Protein AF-A0A4Q4D8A3-F1 (afdb_monomer_lite)

Foldseek 3Di:
DWKWKKKALPQVDQQDFDQQASDPRIDTFATFDCVQFVQVVQQVCCVVVVDVDHHPFQKGWGQGDPPDPVLVCLVDFRDFIWMWIRGPSRRDIWTFPGTKGFDDDPDDDDQADPPDPDRGDTTMIGADDDPNHGTD

Secondary structure (DSSP, 8-state):
-EEEEEEESSTT-----BTTBSSTT-EEEEEEETTT-HHHHHHHHHHTTS-SS--S--EEEEEE-TT-HHHHHTTS-PPPBEEEEESSSSS--EEBSS-BEE---SSPPPPPPTT-SSPPEEEEEE---BTTBSB-

pLDDT: mean 91.52, std 6.42, range [58.56, 98.0]

Sequence (136 aa):
MKMLVWINPDSNAKVHPETDSPGEGWEHVGFVDSMAERDIVTQVQARLGHRSTPARRTDFYLCGDRQHPWVQSTTAATKPFAVAIDPDGDGTYLAAFSPARTVSLARRAPEPPPGLLERPVLVPIRLTTRSGRLFL

Radius of gyration: 13.78 Å; chains: 1; bounding box: 36×35×34 Å

Structure (mmCIF, N/CA/C/O backbone):
data_AF-A0A4Q4D8A3-F1
#
_entry.id   AF-A0A4Q4D8A3-F1
#
loop_
_atom_site.group_PDB
_atom_site.id
_atom_site.type_symbol
_atom_site.label_atom_id
_atom_site.label_alt_id
_atom_site.label_comp_id
_atom_site.label_asym_id
_atom_site.label_entity_id
_atom_site.label_seq_id
_atom_site.pdbx_PDB_ins_code
_atom_site.Cartn_x
_atom_site.Cartn_y
_atom_site.Cartn_z
_atom_site.occupancy
_atom_site.B_iso_or_equiv
_atom_site.auth_seq_id
_atom_site.auth_comp_id
_atom_site.auth_asym_id
_atom_site.auth_atom_id
_atom_site.pdbx_PDB_model_num
ATOM 1 N N . MET A 1 1 ? -4.334 -14.519 -1.421 1.00 78.38 1 MET A N 1
ATOM 2 C CA . MET A 1 1 ? -4.764 -13.397 -2.284 1.00 78.38 1 MET A CA 1
ATOM 3 C C . MET A 1 1 ? -3.742 -12.273 -2.160 1.00 78.38 1 MET A C 1
ATOM 5 O O . MET A 1 1 ? -3.098 -12.172 -1.117 1.00 78.38 1 MET A O 1
ATOM 9 N N . LYS A 1 2 ? -3.523 -11.487 -3.211 1.00 91.56 2 LYS A N 1
ATOM 10 C CA . LYS A 1 2 ? -2.569 -10.372 -3.208 1.00 91.56 2 LYS A CA 1
ATOM 11 C C . LYS A 1 2 ? -3.353 -9.100 -3.499 1.00 91.56 2 LYS A C 1
ATOM 13 O O . LYS A 1 2 ? -4.140 -9.123 -4.429 1.00 91.56 2 LYS A O 1
ATOM 18 N N . MET A 1 3 ? -3.135 -8.049 -2.716 1.00 96.31 3 MET A N 1
ATOM 19 C CA . MET A 1 3 ? -3.653 -6.716 -3.042 1.00 96.31 3 MET A CA 1
ATOM 20 C C . MET A 1 3 ? -2.513 -5.929 -3.679 1.00 96.31 3 MET A C 1
ATOM 22 O O . MET A 1 3 ? -1.439 -5.853 -3.073 1.00 96.31 3 MET A O 1
ATOM 26 N N . LEU A 1 4 ? -2.703 -5.396 -4.880 1.00 97.19 4 LEU A N 1
ATOM 27 C CA . LEU A 1 4 ? -1.655 -4.659 -5.583 1.00 97.19 4 LEU A CA 1
ATOM 28 C C . LEU A 1 4 ? -1.477 -3.283 -4.942 1.00 97.19 4 LEU A C 1
ATOM 30 O O . LEU A 1 4 ? -2.441 -2.653 -4.506 1.00 97.19 4 LEU A O 1
ATOM 34 N N . VAL A 1 5 ? -0.233 -2.826 -4.852 1.00 97.75 5 VAL A N 1
ATOM 35 C CA . VAL A 1 5 ? 0.121 -1.565 -4.202 1.00 97.75 5 VAL A CA 1
ATOM 36 C C . VAL A 1 5 ? 0.760 -0.634 -5.207 1.00 97.75 5 VAL A C 1
ATOM 38 O O . VAL A 1 5 ? 1.742 -0.970 -5.871 1.00 97.75 5 VAL A O 1
ATOM 41 N N . TRP A 1 6 ? 0.215 0.571 -5.233 1.00 98.00 6 TRP A N 1
ATOM 42 C CA . TRP A 1 6 ? 0.668 1.674 -6.049 1.00 98.00 6 TRP A CA 1
ATOM 43 C C . TRP A 1 6 ? 1.139 2.806 -5.149 1.00 98.00 6 TRP A C 1
ATOM 45 O O . TRP A 1 6 ? 0.544 3.065 -4.095 1.00 98.00 6 TRP A O 1
ATOM 55 N N . ILE A 1 7 ? 2.196 3.494 -5.564 1.00 97.44 7 ILE A N 1
ATOM 56 C CA . ILE A 1 7 ? 2.685 4.697 -4.890 1.00 97.44 7 ILE A CA 1
ATOM 57 C C . ILE A 1 7 ? 2.756 5.857 -5.865 1.00 97.44 7 ILE A C 1
ATOM 59 O O . ILE A 1 7 ? 2.882 5.651 -7.066 1.00 97.44 7 ILE A O 1
ATOM 63 N N . ASN A 1 8 ? 2.714 7.073 -5.337 1.00 96.81 8 ASN A N 1
ATOM 64 C CA . ASN A 1 8 ? 3.115 8.265 -6.070 1.00 96.81 8 ASN A CA 1
ATOM 65 C C . ASN A 1 8 ? 4.101 9.056 -5.193 1.00 96.81 8 ASN A C 1
ATOM 67 O O . ASN A 1 8 ? 3.777 9.342 -4.029 1.00 96.81 8 ASN A O 1
ATOM 71 N N . PRO A 1 9 ? 5.310 9.386 -5.688 1.00 94.25 9 PRO A N 1
ATOM 72 C CA . PRO A 1 9 ? 6.279 10.176 -4.931 1.00 94.25 9 PRO A CA 1
ATOM 73 C C . PRO A 1 9 ? 5.757 11.563 -4.529 1.00 94.25 9 PRO A C 1
ATOM 75 O O . PRO A 1 9 ? 6.201 12.106 -3.513 1.00 94.25 9 PRO A O 1
ATOM 78 N N . ASP A 1 10 ? 4.800 12.130 -5.274 1.00 94.88 10 ASP A N 1
ATOM 79 C CA . ASP A 1 10 ? 4.024 13.274 -4.808 1.00 94.88 10 ASP A CA 1
ATOM 80 C C . ASP A 1 10 ? 2.988 12.822 -3.771 1.00 94.88 10 ASP A C 1
ATOM 82 O O . ASP A 1 10 ? 1.938 12.254 -4.070 1.00 94.88 10 ASP A O 1
ATOM 86 N N . SER A 1 11 ? 3.266 13.147 -2.511 1.00 93.75 11 SER A N 1
ATOM 87 C CA . SER A 1 11 ? 2.375 12.888 -1.378 1.00 93.75 11 SER A CA 1
ATOM 88 C C . SER A 1 11 ? 0.962 13.481 -1.495 1.00 93.75 11 SER A C 1
ATOM 90 O O . SER A 1 11 ? 0.070 13.046 -0.764 1.00 93.75 11 SER A O 1
ATOM 92 N N . ASN A 1 12 ? 0.744 14.466 -2.374 1.00 93.06 12 ASN A N 1
ATOM 93 C CA . ASN A 1 12 ? -0.561 15.096 -2.584 1.00 93.06 12 ASN A CA 1
ATOM 94 C C . ASN A 1 12 ? -1.345 14.514 -3.763 1.00 93.06 12 ASN A C 1
ATOM 96 O O . ASN A 1 12 ? -2.502 14.918 -3.953 1.00 93.06 12 ASN A O 1
ATOM 100 N N . ALA A 1 13 ? -0.748 13.577 -4.506 1.00 94.06 13 ALA A N 1
ATOM 101 C CA . ALA A 1 13 ? -1.348 12.959 -5.675 1.00 94.06 13 ALA A CA 1
ATOM 102 C C . ALA A 1 13 ? -2.758 12.440 -5.383 1.00 94.06 13 ALA A C 1
ATOM 104 O O . ALA A 1 13 ? -3.062 11.898 -4.312 1.00 94.06 13 ALA A O 1
ATOM 105 N N . LYS A 1 14 ? -3.640 12.640 -6.358 1.00 91.62 14 LYS A N 1
ATOM 106 C CA . LYS A 1 14 ? -5.014 12.147 -6.330 1.00 91.62 14 LYS A CA 1
ATOM 107 C C . LYS A 1 14 ? -5.132 10.951 -7.252 1.00 91.62 14 LYS A C 1
ATOM 109 O O . LYS A 1 14 ? -4.366 10.805 -8.199 1.00 91.62 14 LYS A O 1
ATOM 114 N N . VAL A 1 15 ? -6.087 10.091 -6.929 1.00 90.75 15 VAL A N 1
ATOM 115 C CA . VAL A 1 15 ? -6.452 8.984 -7.799 1.00 90.75 15 VAL A CA 1
ATOM 116 C C . VAL A 1 15 ? -7.424 9.511 -8.849 1.00 90.75 15 VAL A C 1
ATOM 118 O O . VAL A 1 15 ? -8.489 10.031 -8.514 1.00 90.75 15 VAL A O 1
ATOM 121 N N . HIS A 1 16 ? -7.017 9.381 -10.102 1.00 89.62 16 HIS A N 1
ATOM 122 C CA . HIS A 1 16 ? -7.780 9.618 -11.317 1.00 89.62 16 HIS A CA 1
ATOM 123 C C . HIS A 1 16 ? -7.646 8.341 -12.155 1.00 89.62 16 HIS A C 1
ATOM 125 O O . HIS A 1 16 ? -6.725 8.263 -12.963 1.00 89.62 16 HIS A O 1
ATOM 131 N N . PRO A 1 17 ? -8.484 7.317 -11.897 1.00 82.62 17 PRO A N 1
ATOM 132 C CA . PRO A 1 17 ? -8.285 5.989 -12.460 1.00 82.62 17 PRO A CA 1
ATOM 133 C C . PRO A 1 17 ? -8.241 6.020 -13.987 1.00 82.62 17 PRO A C 1
ATOM 135 O O . PRO A 1 17 ? -9.151 6.541 -14.635 1.00 82.62 17 PRO A O 1
ATOM 138 N N . GLU A 1 18 ? -7.185 5.435 -14.530 1.00 82.19 18 GLU A N 1
ATOM 139 C CA . GLU A 1 18 ? -7.039 5.075 -15.936 1.00 82.19 18 GLU A CA 1
ATOM 140 C C . GLU A 1 18 ? -7.233 3.559 -16.077 1.00 82.19 18 GLU A C 1
ATOM 142 O O . GLU A 1 18 ? -7.432 2.868 -15.079 1.00 82.19 18 GLU A O 1
ATOM 147 N N . THR A 1 19 ? -7.188 3.029 -17.304 1.00 75.44 19 THR A N 1
ATOM 148 C CA . THR A 1 19 ? -7.499 1.615 -17.585 1.00 75.44 19 THR A CA 1
ATOM 149 C C . THR A 1 19 ? -6.755 0.635 -16.671 1.00 75.44 19 THR A C 1
ATOM 151 O O . THR A 1 19 ? -7.366 -0.327 -16.227 1.00 75.44 19 THR A O 1
ATOM 154 N N . ASP A 1 20 ? -5.484 0.908 -16.346 1.00 85.69 20 ASP A N 1
ATOM 155 C CA . ASP A 1 20 ? -4.627 0.008 -15.558 1.00 85.69 20 ASP A CA 1
ATOM 156 C C . ASP A 1 20 ? -3.782 0.740 -14.493 1.00 85.69 20 ASP A C 1
ATOM 158 O O . ASP A 1 20 ? -2.760 0.219 -14.048 1.00 85.69 20 ASP A O 1
ATOM 162 N N . SER A 1 21 ? -4.151 1.964 -14.095 1.00 92.69 21 SER A N 1
ATOM 163 C CA . SER A 1 21 ? -3.396 2.753 -13.106 1.00 92.69 21 SER A CA 1
ATOM 164 C C . SER A 1 21 ? -4.306 3.666 -12.273 1.00 92.69 21 SER A C 1
ATOM 166 O O . SER A 1 21 ? -5.310 4.161 -12.788 1.00 92.69 21 SER A O 1
ATOM 168 N N . PRO A 1 22 ? -3.946 4.000 -11.015 1.00 94.44 22 PRO A N 1
ATOM 169 C CA . PRO A 1 22 ? -4.629 5.047 -10.262 1.00 94.44 22 PRO A CA 1
ATOM 170 C C . PRO A 1 22 ? -4.494 6.457 -10.868 1.00 94.44 22 PRO A C 1
ATOM 172 O O . PRO A 1 22 ? -5.138 7.374 -10.358 1.00 94.44 22 PRO A O 1
ATOM 175 N N . GLY A 1 23 ? -3.665 6.651 -11.899 1.00 94.75 23 GLY A N 1
ATOM 176 C CA . GLY A 1 23 ? -3.534 7.888 -12.677 1.00 94.75 23 GLY A CA 1
ATOM 177 C C . GLY A 1 23 ? -2.079 8.269 -12.967 1.00 94.75 23 GLY A C 1
ATOM 178 O O . GLY A 1 23 ? -1.149 7.504 -12.698 1.00 94.75 23 GLY A O 1
ATOM 179 N N . GLU A 1 24 ? -1.866 9.486 -13.465 1.00 93.88 24 GLU A N 1
ATOM 180 C CA . GLU A 1 24 ? -0.530 10.010 -13.771 1.00 93.88 24 GLU A CA 1
ATOM 181 C C . GLU A 1 24 ? 0.416 9.985 -12.551 1.00 93.88 24 GLU A C 1
ATOM 183 O O . GLU A 1 24 ? 0.062 10.375 -11.434 1.00 93.88 24 GLU A O 1
ATOM 188 N N . GLY A 1 25 ? 1.649 9.516 -12.772 1.00 93.75 25 GLY A N 1
ATOM 189 C CA . GLY A 1 25 ? 2.706 9.458 -11.756 1.00 93.75 25 GLY A CA 1
ATOM 190 C C . GLY A 1 25 ? 2.535 8.361 -10.701 1.00 93.75 25 GLY A C 1
ATOM 191 O O . GLY A 1 25 ? 3.352 8.272 -9.785 1.00 93.75 25 GLY A O 1
ATOM 192 N N . TRP A 1 26 ? 1.489 7.536 -10.801 1.00 97.00 26 TRP A N 1
ATOM 193 C CA . TRP A 1 26 ? 1.344 6.347 -9.971 1.00 97.00 26 TRP A CA 1
ATOM 194 C C . TRP A 1 26 ? 2.150 5.183 -10.542 1.00 97.00 26 TRP A C 1
ATOM 196 O O . TRP A 1 26 ? 2.076 4.869 -11.727 1.00 97.00 26 TRP A O 1
ATOM 206 N N . GLU A 1 27 ? 2.895 4.513 -9.672 1.00 96.56 27 GLU A N 1
ATOM 207 C CA . GLU A 1 27 ? 3.771 3.399 -10.018 1.00 96.56 27 GLU A CA 1
ATOM 208 C C . GLU A 1 27 ? 3.376 2.163 -9.207 1.00 96.56 27 GLU A C 1
ATOM 210 O O . GLU A 1 27 ? 3.238 2.227 -7.980 1.00 96.56 27 GLU A O 1
ATOM 215 N N . HIS A 1 28 ? 3.196 1.026 -9.880 1.00 97.12 28 HIS A N 1
ATOM 216 C CA . HIS A 1 28 ? 2.966 -0.253 -9.218 1.00 97.12 28 HIS A CA 1
ATOM 217 C C . HIS A 1 28 ? 4.282 -0.789 -8.652 1.00 97.12 28 HIS A C 1
ATOM 219 O O . HIS A 1 28 ? 5.217 -1.083 -9.395 1.00 97.12 28 HIS A O 1
ATOM 225 N N . VAL A 1 29 ? 4.342 -0.963 -7.332 1.00 96.94 29 VAL A N 1
ATOM 226 C CA . VAL A 1 29 ? 5.588 -1.306 -6.622 1.00 96.94 29 VAL A CA 1
ATOM 227 C C . VAL A 1 29 ? 5.598 -2.704 -6.024 1.00 96.94 29 VAL A C 1
ATOM 229 O O . VAL A 1 29 ? 6.599 -3.110 -5.434 1.00 96.94 29 VAL A O 1
ATOM 232 N N . GLY A 1 30 ? 4.496 -3.443 -6.128 1.00 96.50 30 GLY A N 1
ATOM 233 C CA . GLY A 1 30 ? 4.370 -4.783 -5.573 1.00 96.50 30 GLY A CA 1
ATOM 234 C C . GLY A 1 30 ? 3.011 -5.006 -4.931 1.00 96.50 30 GLY A C 1
ATOM 235 O O . GLY A 1 30 ? 2.005 -4.450 -5.355 1.00 96.50 30 GLY A O 1
ATOM 236 N N . PHE A 1 31 ? 2.960 -5.842 -3.899 1.00 97.31 31 PHE A N 1
ATOM 237 C CA . PHE A 1 31 ? 1.686 -6.289 -3.340 1.00 97.31 31 PHE A CA 1
ATOM 238 C C . PHE A 1 31 ? 1.723 -6.505 -1.828 1.00 97.31 31 PHE A C 1
ATOM 240 O O . PHE A 1 31 ? 2.769 -6.734 -1.224 1.00 97.31 31 PHE A O 1
ATOM 247 N N . VAL A 1 32 ? 0.552 -6.506 -1.202 1.00 96.62 32 VAL A N 1
ATOM 248 C CA . VAL A 1 32 ? 0.362 -6.992 0.167 1.00 96.62 32 VAL A CA 1
ATOM 249 C C . VAL A 1 32 ? -0.012 -8.469 0.128 1.00 96.62 32 VAL A C 1
ATOM 251 O O . VAL A 1 32 ? -0.979 -8.855 -0.534 1.00 96.62 32 VAL A O 1
ATOM 254 N N . ASP A 1 33 ? 0.722 -9.303 0.869 1.00 95.25 33 ASP A N 1
ATOM 255 C CA . ASP A 1 33 ? 0.288 -10.674 1.135 1.00 95.25 33 ASP A CA 1
ATOM 256 C C . ASP A 1 33 ? -0.826 -10.675 2.188 1.00 95.25 33 ASP A C 1
ATOM 258 O O . ASP A 1 33 ? -0.583 -10.509 3.385 1.00 95.25 33 ASP A O 1
ATOM 262 N N . SER A 1 34 ? -2.061 -10.893 1.734 1.00 91.69 34 SER A N 1
ATOM 263 C CA . SER A 1 34 ? -3.248 -10.904 2.598 1.00 91.69 34 SER A CA 1
ATOM 264 C C . SER A 1 34 ? -3.186 -11.915 3.749 1.00 91.69 34 SER A C 1
ATOM 266 O O . SER A 1 34 ? -3.841 -11.715 4.774 1.00 91.69 34 SER A O 1
ATOM 268 N N . MET A 1 35 ? -2.405 -12.992 3.608 1.00 91.38 35 MET A N 1
ATOM 269 C CA . MET A 1 35 ? -2.290 -14.019 4.647 1.00 91.38 35 MET A CA 1
ATOM 270 C C . MET A 1 35 ? -1.410 -13.557 5.808 1.00 91.38 35 MET A C 1
ATOM 272 O O . MET A 1 35 ? -1.731 -13.841 6.969 1.00 91.38 35 MET A O 1
ATOM 276 N N . ALA A 1 36 ? -0.337 -12.831 5.491 1.00 93.00 36 ALA A N 1
ATOM 277 C CA . ALA A 1 36 ? 0.594 -12.257 6.453 1.00 93.00 36 ALA A CA 1
ATOM 278 C C . ALA A 1 36 ? 0.077 -10.942 7.063 1.00 93.00 36 ALA A C 1
ATOM 280 O O . ALA A 1 36 ? 0.287 -10.675 8.246 1.00 93.00 36 ALA A O 1
ATOM 281 N N . GLU A 1 37 ? -0.639 -10.138 6.277 1.00 95.31 37 GLU A N 1
ATOM 282 C CA . GLU A 1 37 ? -0.995 -8.753 6.597 1.00 95.31 37 GLU A CA 1
ATOM 283 C C . GLU A 1 37 ? -2.504 -8.570 6.829 1.00 95.31 37 GLU A C 1
ATOM 285 O O . GLU 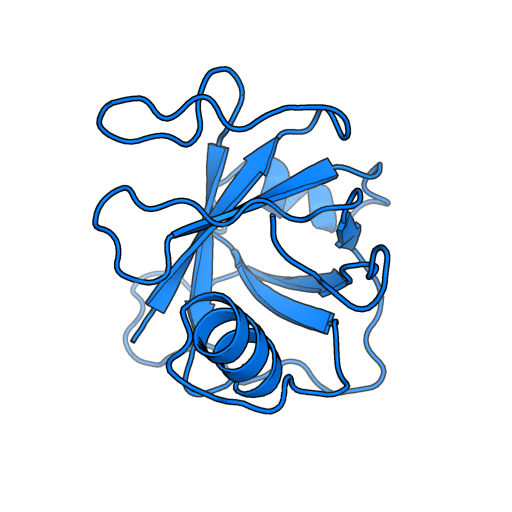A 1 37 ? -3.194 -7.776 6.190 1.00 95.31 37 GLU A O 1
ATOM 290 N N . ARG A 1 38 ? -3.045 -9.324 7.790 1.00 94.38 38 ARG A N 1
ATOM 291 C CA . ARG A 1 38 ? -4.499 -9.401 8.039 1.00 94.38 38 ARG A CA 1
ATOM 292 C C . ARG A 1 38 ? -5.141 -8.086 8.483 1.00 94.38 38 ARG A C 1
ATOM 294 O O . ARG A 1 38 ? -6.318 -7.856 8.205 1.00 94.38 38 ARG A O 1
ATOM 301 N N . ASP A 1 39 ? -4.397 -7.233 9.185 1.00 95.00 39 ASP A N 1
ATOM 302 C CA . ASP A 1 39 ? -4.932 -5.969 9.698 1.00 95.00 39 ASP A CA 1
ATOM 303 C C . ASP A 1 39 ? -5.280 -5.010 8.554 1.00 95.00 39 ASP A C 1
ATOM 305 O O . ASP A 1 39 ? -6.390 -4.483 8.515 1.00 95.00 39 ASP A O 1
ATOM 309 N N . ILE A 1 40 ? -4.380 -4.830 7.581 1.00 95.25 40 ILE A N 1
ATOM 310 C CA . ILE A 1 40 ? -4.646 -3.959 6.428 1.00 95.25 40 ILE A CA 1
ATOM 311 C C . ILE A 1 40 ? -5.719 -4.551 5.507 1.00 95.25 40 ILE A C 1
ATOM 313 O O . ILE A 1 40 ? -6.561 -3.810 5.010 1.00 95.25 40 ILE A O 1
ATOM 317 N N . VAL A 1 41 ? -5.790 -5.881 5.371 1.00 94.81 41 VAL A N 1
ATOM 318 C CA . VAL A 1 41 ? -6.912 -6.548 4.682 1.00 94.81 41 VAL A CA 1
ATOM 319 C C . VAL A 1 41 ? -8.236 -6.231 5.372 1.00 94.81 41 VAL A C 1
ATOM 321 O O . VAL A 1 41 ? -9.219 -5.900 4.718 1.00 94.81 41 VAL A O 1
ATOM 324 N N . THR A 1 42 ? -8.270 -6.272 6.704 1.00 95.12 42 THR A N 1
ATOM 325 C CA . THR A 1 42 ? -9.473 -5.939 7.479 1.00 95.12 42 THR A CA 1
ATOM 326 C C . THR A 1 42 ? -9.864 -4.467 7.301 1.00 95.12 42 THR A C 1
ATOM 328 O O . THR A 1 42 ? -11.052 -4.164 7.214 1.00 95.12 42 THR A O 1
ATOM 331 N N . GLN A 1 43 ? -8.893 -3.551 7.200 1.00 94.88 43 GLN A N 1
ATOM 332 C CA . GLN A 1 43 ? -9.146 -2.137 6.878 1.00 94.88 43 GLN A CA 1
ATOM 333 C C . GLN A 1 43 ? -9.784 -1.969 5.493 1.00 94.88 43 GLN A C 1
ATOM 335 O O . GLN A 1 43 ? -10.762 -1.236 5.352 1.00 94.88 43 GLN A O 1
ATOM 340 N N . VAL A 1 44 ? -9.251 -2.667 4.486 1.00 94.94 44 VAL A N 1
ATOM 341 C CA . VAL A 1 44 ? -9.778 -2.668 3.114 1.00 94.94 44 VAL A CA 1
ATOM 342 C C . VAL A 1 44 ? -11.194 -3.249 3.079 1.00 94.94 44 VAL A C 1
ATOM 344 O O . VAL A 1 44 ? -12.111 -2.600 2.587 1.00 94.94 44 VAL A O 1
ATOM 347 N N . GLN A 1 45 ? -11.424 -4.406 3.703 1.00 94.19 45 GLN A N 1
ATOM 348 C CA . GLN A 1 45 ? -12.753 -5.023 3.791 1.00 94.19 45 GLN A CA 1
ATOM 349 C C . GLN A 1 45 ? -13.774 -4.126 4.496 1.00 94.19 45 GLN A C 1
ATOM 351 O O . GLN A 1 45 ? -14.924 -4.048 4.066 1.00 94.19 45 GLN A O 1
ATOM 356 N N . ALA A 1 46 ? -13.372 -3.435 5.567 1.00 93.00 46 ALA A N 1
ATOM 357 C CA . ALA A 1 46 ? -14.248 -2.486 6.242 1.00 93.00 46 ALA A CA 1
ATOM 358 C C . ALA A 1 46 ? -14.588 -1.291 5.341 1.00 93.00 46 ALA A C 1
ATOM 360 O O . ALA A 1 46 ? -15.738 -0.856 5.292 1.00 93.00 46 ALA A O 1
ATOM 361 N N . ARG A 1 47 ? -13.615 -0.796 4.565 1.00 93.88 47 ARG A N 1
ATOM 362 C CA . ARG A 1 47 ? -13.840 0.273 3.584 1.00 93.88 47 ARG A CA 1
ATOM 363 C C . ARG A 1 47 ? -14.801 -0.146 2.470 1.00 93.88 47 ARG A C 1
ATOM 365 O O . ARG A 1 47 ? -15.609 0.683 2.051 1.00 93.88 47 ARG A O 1
ATOM 372 N N . LEU A 1 48 ? -14.718 -1.391 2.012 1.00 93.31 48 LEU A N 1
ATOM 373 C CA . LEU A 1 48 ? -15.595 -1.963 0.985 1.00 93.31 48 LEU A CA 1
ATOM 374 C C . LEU A 1 48 ? -16.983 -2.364 1.525 1.00 93.31 48 LEU A C 1
ATOM 376 O O . LEU A 1 48 ? -17.831 -2.822 0.769 1.00 93.31 48 LEU A O 1
ATOM 380 N N . GLY A 1 49 ? -17.243 -2.202 2.829 1.00 93.69 49 GLY A N 1
ATOM 381 C CA . GLY A 1 49 ? -18.521 -2.571 3.447 1.00 93.69 49 GLY A CA 1
ATOM 382 C C . GLY A 1 49 ? -18.686 -4.072 3.712 1.00 93.69 49 GLY A C 1
ATOM 383 O O . GLY A 1 49 ? -19.748 -4.504 4.148 1.00 93.69 49 GLY A O 1
ATOM 384 N N . HIS A 1 50 ? -17.638 -4.875 3.513 1.00 92.38 50 HIS A N 1
ATOM 385 C CA . HIS A 1 50 ? -17.635 -6.308 3.828 1.00 92.38 50 HIS A CA 1
ATOM 386 C C . HIS A 1 50 ? -17.456 -6.591 5.327 1.00 92.38 50 HIS A C 1
ATOM 388 O O . HIS A 1 50 ? -17.686 -7.712 5.781 1.00 92.38 50 HIS A O 1
ATOM 394 N N . ARG A 1 51 ? -17.040 -5.588 6.112 1.00 89.94 51 ARG A N 1
ATOM 395 C CA . ARG A 1 51 ? -16.957 -5.653 7.578 1.00 89.94 51 ARG A CA 1
ATOM 396 C C . ARG A 1 51 ? -17.386 -4.344 8.232 1.00 89.94 51 ARG A C 1
ATOM 398 O O . ARG A 1 51 ? -17.102 -3.268 7.724 1.00 89.94 51 ARG A O 1
ATOM 405 N N . SER A 1 52 ? -17.976 -4.439 9.421 1.00 84.56 52 SER A N 1
ATOM 406 C CA . SER A 1 52 ? -18.417 -3.263 10.186 1.00 84.56 52 SER A CA 1
ATOM 407 C C . SER A 1 52 ? -17.305 -2.604 11.007 1.00 84.56 52 SER A C 1
ATOM 409 O O . SER A 1 52 ? -17.390 -1.417 11.306 1.00 84.56 52 SER A O 1
ATOM 411 N N . THR A 1 53 ? -16.266 -3.358 11.385 1.00 85.69 53 THR A N 1
ATOM 412 C CA . THR A 1 53 ? -15.215 -2.877 12.295 1.00 85.69 53 THR A CA 1
ATOM 413 C C . THR A 1 53 ? -13.845 -2.930 11.617 1.00 85.69 53 THR A C 1
ATOM 415 O O . THR A 1 53 ? -13.388 -4.032 11.293 1.00 85.69 53 THR A O 1
ATOM 418 N N . PRO A 1 54 ? -13.164 -1.784 11.423 1.00 87.56 54 PRO A N 1
ATOM 419 C CA . PRO A 1 54 ? -11.796 -1.765 10.921 1.00 87.56 54 PRO A CA 1
ATOM 420 C C . PRO A 1 54 ? -10.813 -2.327 11.956 1.00 87.56 54 PRO A C 1
ATOM 422 O O . PRO A 1 54 ? -11.053 -2.278 13.166 1.00 87.56 54 PRO A O 1
ATOM 425 N N . ALA A 1 55 ? -9.666 -2.825 11.491 1.00 90.25 55 ALA A N 1
ATOM 426 C CA . ALA A 1 55 ? -8.571 -3.171 12.394 1.00 90.25 55 ALA A CA 1
ATOM 427 C C . ALA A 1 55 ? -8.026 -1.920 13.108 1.00 90.25 55 ALA A C 1
ATOM 429 O O . ALA A 1 55 ? -8.227 -0.784 12.682 1.00 90.25 55 ALA A O 1
ATOM 430 N N . ARG A 1 56 ? -7.295 -2.115 14.209 1.00 88.06 56 ARG A N 1
ATOM 431 C CA . ARG A 1 56 ? -6.649 -0.996 14.920 1.00 88.06 56 ARG A CA 1
ATOM 432 C C . ARG A 1 56 ? -5.345 -0.558 14.268 1.00 88.06 56 ARG A C 1
ATOM 434 O O . ARG A 1 56 ? -4.959 0.600 14.382 1.00 88.06 56 ARG A O 1
ATOM 441 N N . ARG A 1 57 ? -4.638 -1.491 13.634 1.00 92.25 57 ARG A N 1
ATOM 442 C CA . ARG A 1 57 ? -3.328 -1.220 13.051 1.00 92.25 57 ARG A CA 1
ATOM 443 C C . ARG A 1 57 ? -3.457 -0.586 11.681 1.00 92.25 57 ARG A C 1
ATOM 445 O O . ARG A 1 57 ? -4.365 -0.890 10.909 1.00 92.25 57 ARG A O 1
ATOM 452 N N . THR A 1 58 ? -2.510 0.300 11.418 1.00 94.00 58 THR A N 1
ATOM 453 C CA . THR A 1 58 ? -2.402 1.076 10.183 1.00 94.00 58 THR A CA 1
ATOM 454 C C . THR A 1 58 ? -1.044 0.868 9.512 1.00 94.00 58 THR A C 1
ATOM 456 O O . THR A 1 58 ? -0.708 1.574 8.564 1.00 94.00 58 THR A O 1
ATOM 459 N N . ASP A 1 59 ? -0.255 -0.084 10.022 1.00 95.19 59 ASP A N 1
ATOM 460 C CA . ASP A 1 59 ? 1.036 -0.473 9.474 1.00 95.19 59 ASP A CA 1
ATOM 461 C C . ASP A 1 59 ? 1.039 -1.893 8.916 1.00 95.19 59 ASP A C 1
ATOM 463 O O . ASP A 1 59 ? 0.521 -2.826 9.537 1.00 95.19 59 ASP A O 1
ATOM 467 N N . PHE A 1 60 ? 1.678 -2.053 7.762 1.00 95.94 60 PHE A N 1
ATOM 468 C CA . PHE A 1 60 ? 1.785 -3.313 7.037 1.00 95.94 60 PHE A CA 1
ATOM 469 C C . PHE A 1 60 ? 3.142 -3.451 6.342 1.00 95.94 60 PHE A C 1
ATOM 471 O O . PHE A 1 60 ? 3.830 -2.457 6.113 1.00 95.94 60 PHE A O 1
ATOM 478 N N . TYR A 1 61 ? 3.532 -4.679 6.005 1.00 96.19 61 TYR A N 1
ATOM 479 C CA . TYR A 1 61 ? 4.639 -4.920 5.084 1.00 96.19 61 TYR A CA 1
ATOM 480 C C . TYR A 1 61 ? 4.128 -5.032 3.646 1.00 96.19 61 TYR A C 1
ATOM 482 O O . TYR A 1 61 ? 3.268 -5.854 3.334 1.00 96.19 61 TYR A O 1
ATOM 490 N N . LEU A 1 62 ? 4.692 -4.217 2.761 1.00 96.19 62 LEU A N 1
ATOM 491 C CA . LEU A 1 62 ? 4.605 -4.373 1.314 1.00 96.19 62 LEU A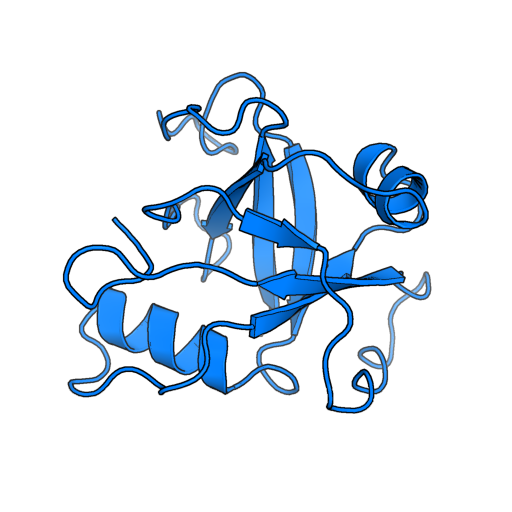 CA 1
ATOM 492 C C . LEU A 1 62 ? 5.640 -5.416 0.871 1.00 96.19 62 LEU A C 1
ATOM 494 O O . LEU A 1 62 ? 6.817 -5.299 1.209 1.00 96.19 62 LEU A O 1
ATOM 498 N N . CYS A 1 63 ? 5.219 -6.405 0.085 1.00 96.38 63 CYS A N 1
ATOM 499 C CA . CYS A 1 63 ? 6.121 -7.225 -0.719 1.00 96.38 63 CYS A CA 1
ATOM 500 C C . CYS A 1 63 ? 6.487 -6.433 -1.977 1.00 96.38 63 CYS A C 1
ATOM 502 O O . CYS A 1 63 ? 5.781 -6.502 -2.984 1.00 96.38 63 CYS A O 1
ATOM 504 N N . GLY A 1 64 ? 7.552 -5.640 -1.879 1.00 95.75 64 GLY A N 1
ATOM 505 C CA . GLY A 1 64 ? 8.018 -4.765 -2.945 1.00 95.75 64 GLY A CA 1
ATOM 506 C C . GLY A 1 64 ? 8.804 -5.521 -4.009 1.00 95.75 64 GLY A C 1
ATOM 507 O O . GLY A 1 64 ? 9.594 -6.418 -3.687 1.00 95.75 64 GLY A O 1
ATOM 508 N N . ASP A 1 65 ? 8.607 -5.129 -5.263 1.00 95.19 65 ASP A N 1
ATOM 509 C CA . ASP A 1 65 ? 9.428 -5.574 -6.383 1.00 95.19 65 ASP A CA 1
ATOM 510 C C . ASP A 1 65 ? 10.870 -5.089 -6.189 1.00 95.19 65 ASP A C 1
ATOM 512 O O . ASP A 1 65 ? 11.150 -3.896 -6.067 1.00 95.19 65 ASP A O 1
ATOM 516 N N . ARG A 1 66 ? 11.804 -6.041 -6.147 1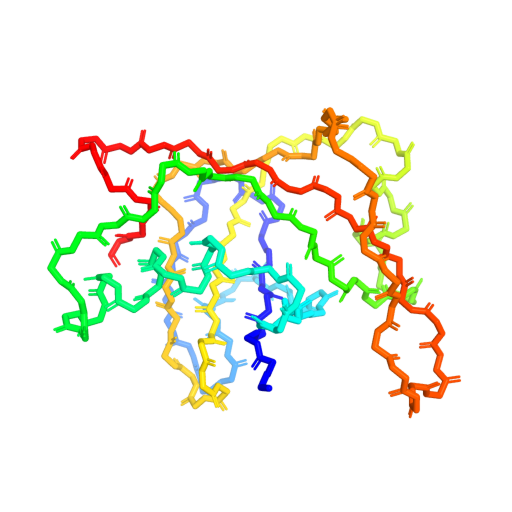.00 93.50 66 ARG A N 1
ATOM 517 C CA . ARG A 1 66 ? 13.224 -5.789 -5.901 1.00 93.50 66 ARG A CA 1
ATOM 518 C C . ARG A 1 66 ? 13.869 -4.942 -6.999 1.00 93.50 66 ARG A C 1
ATOM 520 O O . ARG A 1 66 ? 14.864 -4.264 -6.730 1.00 93.50 66 ARG A O 1
ATOM 527 N N . GLN A 1 67 ? 13.341 -4.992 -8.218 1.00 93.75 67 GLN A N 1
ATOM 528 C CA . GLN A 1 67 ? 13.876 -4.254 -9.359 1.00 93.75 67 GLN A CA 1
ATOM 529 C C . GLN A 1 67 ? 13.310 -2.831 -9.447 1.00 93.75 67 GLN A C 1
ATOM 531 O O . GLN A 1 67 ? 13.886 -1.986 -10.131 1.00 93.75 67 GLN A O 1
ATOM 536 N N . HIS A 1 68 ? 12.236 -2.531 -8.709 1.00 95.00 68 HIS A N 1
ATOM 537 C CA . HIS A 1 68 ? 11.592 -1.226 -8.764 1.00 95.00 68 HIS A CA 1
ATOM 538 C C . HIS A 1 68 ? 12.459 -0.134 -8.099 1.00 95.00 68 HIS A C 1
ATOM 540 O O . HIS A 1 68 ? 12.812 -0.269 -6.919 1.00 95.00 68 HIS A O 1
ATOM 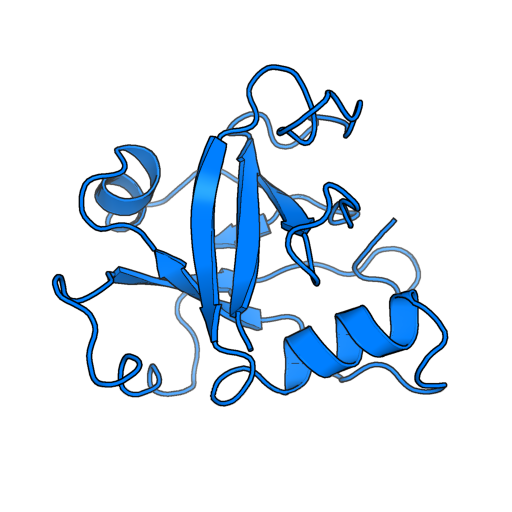546 N N . PRO A 1 69 ? 12.755 0.996 -8.779 1.00 93.44 69 PRO A N 1
ATOM 547 C CA . PRO A 1 69 ? 13.638 2.043 -8.251 1.00 93.44 69 PRO A CA 1
ATOM 548 C C . PRO A 1 69 ? 13.193 2.605 -6.895 1.00 93.44 69 PRO A C 1
ATOM 550 O O . PRO A 1 69 ? 13.995 2.725 -5.966 1.00 93.44 69 PRO A O 1
ATOM 553 N N . TRP A 1 70 ? 11.893 2.887 -6.743 1.00 94.31 70 TRP A N 1
ATOM 554 C CA . TRP A 1 70 ? 11.331 3.328 -5.463 1.00 94.31 70 TRP A CA 1
ATOM 555 C C . TRP A 1 70 ? 11.607 2.328 -4.329 1.00 94.31 70 TRP A C 1
ATOM 557 O O . TRP A 1 70 ? 12.107 2.725 -3.276 1.00 94.31 70 TRP A O 1
ATOM 567 N N . VAL A 1 71 ? 11.385 1.028 -4.556 1.00 94.62 71 VAL A N 1
ATOM 568 C CA . VAL A 1 71 ? 11.626 -0.021 -3.554 1.00 94.62 71 VAL A CA 1
ATOM 569 C C . VAL A 1 71 ? 13.101 -0.072 -3.160 1.00 94.62 71 VAL A C 1
ATOM 571 O O . VAL A 1 71 ? 13.411 -0.124 -1.971 1.00 94.62 71 VAL A O 1
ATOM 574 N N . GLN A 1 72 ? 14.021 0.029 -4.118 1.00 91.94 72 GLN A N 1
ATOM 575 C CA . GLN A 1 72 ? 15.461 0.061 -3.833 1.00 91.94 72 GLN A CA 1
ATOM 576 C C . GLN A 1 72 ? 15.853 1.272 -2.972 1.00 91.94 72 GLN A C 1
ATOM 578 O O . GLN A 1 72 ? 16.648 1.148 -2.033 1.00 91.94 72 GLN A O 1
ATOM 583 N N . SER A 1 73 ? 15.235 2.428 -3.233 1.00 88.88 73 SER A N 1
ATOM 584 C CA . SER A 1 73 ? 15.477 3.664 -2.483 1.00 88.88 73 SER A CA 1
ATOM 585 C C . SER A 1 73 ? 14.911 3.662 -1.058 1.00 88.88 73 SER A C 1
ATOM 587 O O . SER A 1 73 ? 15.352 4.467 -0.240 1.00 88.88 73 SER A O 1
ATOM 589 N N . THR A 1 74 ? 13.992 2.745 -0.717 1.00 82.88 74 THR A N 1
ATOM 590 C CA . THR A 1 74 ? 13.397 2.656 0.638 1.00 82.88 74 THR A CA 1
ATOM 591 C C . THR A 1 74 ? 14.394 2.266 1.730 1.00 82.88 74 THR A C 1
ATOM 593 O O . THR A 1 74 ? 14.096 2.385 2.917 1.00 82.88 74 THR A O 1
ATOM 596 N N . THR A 1 75 ? 15.600 1.843 1.343 1.00 64.56 75 THR A N 1
ATOM 597 C CA . THR A 1 75 ? 16.744 1.660 2.249 1.00 64.56 75 THR A CA 1
ATOM 598 C C . THR A 1 75 ? 17.312 2.987 2.775 1.00 64.56 75 THR A C 1
ATOM 600 O O . THR A 1 75 ? 18.006 2.993 3.791 1.00 64.56 75 THR A O 1
ATOM 603 N N . ALA A 1 76 ? 16.984 4.111 2.130 1.00 58.56 76 ALA A N 1
ATOM 604 C CA . ALA A 1 76 ? 17.241 5.468 2.597 1.00 58.56 76 ALA A CA 1
ATOM 605 C C . ALA A 1 76 ? 15.961 6.089 3.185 1.00 58.56 76 ALA A C 1
ATOM 607 O O . ALA A 1 76 ? 14.849 5.632 2.927 1.00 58.56 76 ALA A O 1
ATOM 608 N N . ALA A 1 77 ? 16.095 7.153 3.983 1.00 60.72 77 ALA A N 1
ATOM 609 C CA . ALA A 1 77 ? 14.945 7.873 4.528 1.00 60.72 77 ALA A CA 1
ATOM 610 C C . ALA A 1 77 ? 14.053 8.415 3.393 1.00 60.72 77 ALA A C 1
ATOM 612 O O . ALA A 1 77 ? 14.347 9.448 2.790 1.00 60.72 77 ALA A O 1
ATOM 613 N N . THR A 1 78 ? 12.955 7.722 3.095 1.00 74.25 78 THR A N 1
ATOM 614 C CA . THR A 1 78 ? 12.014 8.140 2.051 1.00 74.25 78 THR A CA 1
ATOM 615 C C . THR A 1 78 ? 11.153 9.291 2.545 1.00 74.25 78 THR A C 1
ATOM 617 O O . THR A 1 78 ? 10.574 9.237 3.636 1.00 74.25 78 THR A O 1
ATOM 620 N N . LYS A 1 79 ? 11.026 10.320 1.705 1.00 89.50 79 LYS A N 1
ATOM 621 C CA . LYS A 1 79 ? 10.018 11.373 1.867 1.00 89.50 79 LYS A CA 1
ATOM 622 C C . LYS A 1 79 ? 8.613 10.747 1.925 1.00 89.50 79 LYS A C 1
ATOM 624 O O . LYS A 1 79 ? 8.432 9.652 1.395 1.00 89.50 79 LYS A O 1
ATOM 629 N N . PRO A 1 80 ? 7.624 11.406 2.557 1.00 94.50 80 PRO A N 1
ATOM 630 C CA . PRO A 1 80 ? 6.238 10.954 2.494 1.00 94.50 80 PRO A CA 1
ATOM 631 C C . PRO A 1 80 ? 5.757 10.816 1.045 1.00 94.50 80 PRO A C 1
ATOM 633 O O . PRO A 1 80 ? 6.151 11.611 0.198 1.00 94.50 80 PRO A O 1
ATOM 636 N N . PHE A 1 81 ? 4.896 9.837 0.788 1.00 95.50 81 PHE A N 1
ATOM 637 C CA . PHE A 1 81 ? 4.400 9.481 -0.547 1.00 95.50 81 PHE A CA 1
ATOM 638 C C . PHE A 1 81 ? 2.909 9.136 -0.481 1.00 95.50 81 PHE A C 1
ATOM 640 O O . PHE A 1 81 ? 2.392 8.817 0.594 1.00 95.50 81 PHE A O 1
ATOM 647 N N . ALA A 1 82 ? 2.200 9.216 -1.603 1.00 97.12 82 ALA A N 1
ATOM 648 C CA . ALA A 1 82 ? 0.822 8.743 -1.681 1.00 97.12 82 ALA A CA 1
ATOM 649 C C . ALA A 1 82 ? 0.800 7.224 -1.908 1.00 97.12 82 ALA A C 1
ATOM 651 O O . ALA A 1 82 ? 1.720 6.669 -2.504 1.00 97.12 82 ALA A O 1
ATOM 652 N N . VAL A 1 83 ? -0.242 6.552 -1.411 1.00 97.50 83 VAL A N 1
ATOM 653 C CA . VAL A 1 83 ? -0.452 5.102 -1.564 1.00 97.50 83 VAL A CA 1
ATOM 654 C C . VAL A 1 83 ? -1.871 4.850 -2.045 1.00 97.50 83 VAL A C 1
ATOM 656 O O . VAL A 1 83 ? -2.814 5.438 -1.512 1.00 97.50 83 VAL A O 1
ATOM 659 N N . ALA A 1 84 ? -2.015 3.932 -2.993 1.00 97.50 84 ALA A N 1
ATOM 660 C CA . ALA A 1 84 ? -3.281 3.352 -3.399 1.00 97.50 84 ALA A CA 1
ATOM 661 C C . ALA A 1 84 ? -3.163 1.824 -3.390 1.00 97.50 84 ALA A C 1
ATOM 663 O O . ALA A 1 84 ? -2.096 1.266 -3.654 1.00 97.50 84 ALA A O 1
ATOM 664 N N . ILE A 1 85 ? -4.255 1.151 -3.039 1.00 97.00 85 ILE A N 1
ATOM 665 C CA . ILE A 1 85 ? -4.350 -0.309 -3.048 1.00 97.00 85 ILE A CA 1
ATOM 666 C C . ILE A 1 85 ? -5.424 -0.699 -4.050 1.00 97.00 85 ILE A C 1
ATOM 668 O O . ILE A 1 85 ? -6.533 -0.186 -3.956 1.00 97.00 85 ILE A O 1
ATOM 672 N N . ASP A 1 86 ? -5.101 -1.612 -4.955 1.00 96.12 86 ASP A N 1
ATOM 673 C CA . ASP A 1 86 ? -6.081 -2.351 -5.749 1.00 96.12 86 ASP A CA 1
ATOM 674 C C . ASP A 1 86 ? -6.299 -3.714 -5.065 1.00 96.12 86 ASP A C 1
ATOM 676 O O . ASP A 1 86 ? -5.395 -4.562 -5.078 1.00 96.12 86 ASP A O 1
ATOM 680 N N . PRO A 1 87 ? -7.425 -3.907 -4.353 1.00 94.88 87 PRO A N 1
ATOM 681 C CA . PRO A 1 87 ? -7.646 -5.103 -3.550 1.00 94.88 87 PRO A CA 1
ATOM 682 C C . PRO A 1 87 ? -7.746 -6.382 -4.380 1.00 94.88 87 PRO A C 1
ATOM 684 O O . PRO A 1 87 ? -7.268 -7.425 -3.927 1.00 94.88 87 PRO A O 1
ATOM 687 N N . ASP A 1 88 ? -8.351 -6.282 -5.563 1.00 92.38 88 ASP A N 1
ATOM 688 C CA . ASP A 1 88 ? -8.799 -7.421 -6.367 1.00 92.38 88 ASP A CA 1
ATOM 689 C C . ASP A 1 88 ? -8.049 -7.537 -7.706 1.00 92.38 88 ASP A C 1
ATOM 691 O O . ASP A 1 88 ? -8.110 -8.582 -8.356 1.00 92.38 88 ASP A O 1
ATOM 695 N N . GLY A 1 89 ? -7.266 -6.520 -8.079 1.00 91.12 89 GLY A N 1
ATOM 696 C CA . GLY A 1 89 ? -6.534 -6.472 -9.345 1.00 91.12 89 GLY A CA 1
ATOM 697 C C . GLY A 1 89 ? -7.429 -6.119 -10.532 1.00 91.12 89 GLY A C 1
ATOM 698 O O . GLY A 1 89 ? -7.121 -6.524 -11.652 1.00 91.12 89 GLY A O 1
ATOM 699 N N . ASP A 1 90 ? -8.557 -5.451 -10.284 1.00 91.19 90 ASP A N 1
ATOM 700 C CA . ASP A 1 90 ? -9.586 -5.139 -11.282 1.00 91.19 90 ASP A CA 1
ATOM 701 C C . ASP A 1 90 ? -9.623 -3.653 -11.680 1.00 91.19 90 ASP A C 1
ATOM 703 O O . ASP A 1 90 ? -10.511 -3.239 -12.427 1.00 91.19 90 ASP A O 1
ATOM 707 N N . GLY A 1 91 ? -8.669 -2.853 -11.187 1.00 90.31 91 GLY A N 1
ATOM 708 C CA . GLY A 1 91 ? -8.623 -1.406 -11.410 1.00 90.31 91 GLY A CA 1
ATOM 709 C C . GLY A 1 91 ? -9.414 -0.585 -10.383 1.00 90.31 91 GLY A C 1
ATOM 710 O O . GLY A 1 91 ? -9.518 0.638 -10.513 1.00 90.31 91 GLY A O 1
ATOM 711 N N . THR A 1 92 ? -9.961 -1.204 -9.331 1.00 91.50 92 THR A N 1
ATOM 712 C CA . THR A 1 92 ? -10.629 -0.484 -8.237 1.00 91.50 92 THR A CA 1
ATOM 713 C C . THR A 1 92 ? -9.627 -0.025 -7.179 1.00 91.50 92 THR A C 1
ATOM 715 O O . THR A 1 92 ? -9.248 -0.764 -6.271 1.00 91.50 92 THR A O 1
ATOM 718 N N . TYR A 1 93 ? -9.229 1.247 -7.237 1.00 94.62 93 TYR A N 1
ATOM 719 C CA . TYR A 1 93 ? -8.205 1.792 -6.340 1.00 94.62 93 TYR A CA 1
ATOM 720 C C . TYR A 1 93 ? -8.765 2.434 -5.064 1.00 94.62 93 TYR A C 1
ATOM 722 O O . TYR A 1 93 ? -9.555 3.379 -5.096 1.00 94.62 93 TYR A O 1
ATOM 730 N N . LEU A 1 94 ? -8.253 1.999 -3.914 1.00 95.56 94 LEU A N 1
ATOM 731 C CA . LEU A 1 94 ? -8.464 2.619 -2.608 1.00 95.56 94 LEU A CA 1
ATOM 732 C C . LEU A 1 94 ? -7.265 3.495 -2.237 1.00 95.56 94 LEU A C 1
ATOM 734 O O . LEU A 1 94 ? -6.221 3.003 -1.805 1.00 95.56 94 LEU A O 1
ATOM 738 N N . ALA A 1 95 ? -7.424 4.810 -2.378 1.00 95.75 95 ALA A N 1
ATOM 739 C CA . ALA A 1 95 ? -6.392 5.787 -2.039 1.00 95.75 95 ALA A CA 1
ATOM 740 C C . ALA A 1 95 ? -6.321 6.037 -0.528 1.00 95.75 95 ALA A C 1
ATOM 742 O O . ALA A 1 95 ? -7.348 6.243 0.124 1.00 95.75 95 ALA A O 1
ATOM 743 N N . ALA A 1 96 ? -5.116 6.088 0.036 1.00 96.31 96 ALA A N 1
ATOM 744 C CA . ALA A 1 96 ? -4.922 6.514 1.415 1.00 96.31 96 ALA A CA 1
ATOM 745 C C . ALA A 1 96 ? -5.293 8.001 1.589 1.00 96.31 96 ALA A C 1
ATOM 747 O O . ALA A 1 96 ? -4.957 8.846 0.762 1.00 96.31 96 ALA A O 1
ATOM 748 N N . PHE A 1 97 ? -5.956 8.345 2.696 1.00 93.81 97 PHE A N 1
ATOM 749 C CA . PHE A 1 97 ? -6.352 9.730 2.994 1.00 93.81 97 PHE A CA 1
ATOM 750 C C . PHE A 1 97 ? -5.174 10.677 3.242 1.00 93.81 97 PHE A C 1
ATOM 752 O O . PHE A 1 97 ? -5.290 11.883 3.006 1.00 93.81 97 PHE A O 1
ATOM 759 N N . SER A 1 98 ? -4.097 10.138 3.807 1.00 94.56 98 SER A N 1
ATOM 760 C CA . SER A 1 98 ? -2.935 10.880 4.281 1.00 94.56 98 SER A CA 1
ATOM 761 C C . SER A 1 98 ? -1.663 10.266 3.699 1.00 94.56 98 SER A C 1
ATOM 763 O O . SER A 1 98 ? -1.629 9.045 3.514 1.00 94.56 98 SER A O 1
ATOM 765 N N . PRO A 1 99 ? -0.605 11.069 3.484 1.00 95.12 99 PRO A N 1
ATOM 766 C CA . PRO A 1 99 ? 0.680 10.564 3.023 1.00 95.12 99 PRO A CA 1
ATOM 767 C C . PRO A 1 99 ? 1.210 9.425 3.894 1.00 95.12 99 PRO A C 1
ATOM 769 O O . PRO A 1 99 ? 1.237 9.518 5.127 1.00 95.12 99 PRO A O 1
ATOM 772 N N . ALA A 1 100 ? 1.661 8.365 3.239 1.00 95.38 100 ALA A N 1
ATOM 773 C CA . ALA A 1 100 ? 2.310 7.227 3.857 1.00 95.38 100 ALA A CA 1
ATOM 774 C C . ALA A 1 100 ? 3.785 7.520 4.152 1.00 95.38 100 ALA A C 1
ATOM 776 O O . ALA A 1 100 ? 4.392 8.447 3.605 1.00 95.38 100 ALA A O 1
ATOM 777 N N . ARG A 1 101 ? 4.370 6.706 5.032 1.00 94.88 101 ARG A N 1
ATOM 778 C CA . ARG A 1 101 ? 5.803 6.728 5.344 1.00 94.88 101 ARG A CA 1
ATOM 779 C C . ARG A 1 101 ? 6.331 5.313 5.488 1.00 94.88 101 ARG A C 1
ATOM 781 O O . ARG A 1 101 ? 5.619 4.439 5.989 1.00 94.88 101 ARG A O 1
ATOM 788 N N . THR A 1 102 ? 7.597 5.117 5.134 1.00 94.12 102 THR A N 1
ATOM 789 C CA . THR A 1 102 ? 8.334 3.940 5.589 1.00 94.12 102 THR A CA 1
ATOM 790 C C . THR A 1 102 ? 8.763 4.143 7.039 1.00 94.12 102 THR A C 1
ATOM 792 O O . THR A 1 102 ? 9.099 5.257 7.453 1.00 94.12 102 THR A O 1
ATOM 795 N N . VAL A 1 103 ? 8.675 3.093 7.853 1.00 91.31 103 VAL A N 1
ATOM 796 C CA . VAL A 1 103 ? 8.982 3.161 9.292 1.00 91.31 103 VAL A CA 1
ATOM 797 C C . VAL A 1 103 ? 9.611 1.862 9.777 1.00 91.31 103 VAL A C 1
ATOM 799 O O . VAL A 1 103 ? 9.321 0.800 9.248 1.00 91.31 103 VAL A O 1
ATOM 802 N N . SER A 1 104 ? 10.386 1.891 10.856 1.00 87.50 104 SER A N 1
ATOM 803 C CA . SER A 1 104 ? 10.714 0.649 11.566 1.00 87.50 104 SER A CA 1
ATOM 804 C C . SER A 1 104 ? 9.485 0.157 12.334 1.00 87.50 104 SER A C 1
ATOM 806 O O . SER A 1 104 ? 8.923 0.886 13.156 1.00 87.50 104 SER A O 1
ATOM 808 N N . LEU A 1 105 ? 9.050 -1.078 12.076 1.00 85.81 105 LEU A N 1
ATOM 809 C CA . LEU A 1 105 ? 7.948 -1.699 12.813 1.00 85.81 105 LEU A CA 1
ATOM 810 C C . LEU A 1 105 ? 8.480 -2.471 14.018 1.00 85.81 105 LEU A C 1
ATOM 812 O O . LEU A 1 105 ? 9.508 -3.132 13.942 1.00 85.81 105 LEU A O 1
ATOM 816 N N . ALA A 1 106 ? 7.744 -2.416 15.131 1.00 84.56 106 ALA A N 1
ATOM 817 C CA . ALA A 1 106 ? 8.092 -3.141 16.356 1.00 84.56 106 ALA A CA 1
ATOM 818 C C . ALA A 1 106 ? 7.948 -4.669 16.217 1.00 84.56 106 ALA A C 1
ATOM 820 O O . ALA A 1 106 ? 8.437 -5.422 17.055 1.00 84.56 106 ALA A O 1
ATOM 821 N N . ARG A 1 107 ? 7.250 -5.131 15.174 1.00 89.06 107 ARG A N 1
ATOM 822 C CA . ARG A 1 107 ? 7.079 -6.551 14.866 1.00 89.06 107 ARG A CA 1
ATOM 823 C C . ARG A 1 107 ? 8.136 -7.017 13.868 1.00 89.06 107 ARG A C 1
ATOM 825 O O . ARG A 1 107 ? 8.599 -6.235 13.046 1.00 89.06 107 ARG A O 1
ATOM 832 N N . ARG A 1 108 ? 8.448 -8.312 13.894 1.00 89.62 108 ARG A N 1
ATOM 833 C CA . ARG A 1 108 ? 9.274 -8.948 12.862 1.00 89.62 108 ARG A CA 1
ATOM 834 C C . ARG A 1 108 ? 8.548 -8.911 11.512 1.00 89.62 108 ARG A C 1
ATOM 836 O O . ARG A 1 108 ? 7.329 -9.088 11.464 1.00 89.62 108 ARG A O 1
ATOM 843 N N . ALA A 1 109 ? 9.311 -8.726 10.438 1.00 90.81 109 ALA A N 1
ATOM 844 C CA . ALA A 1 109 ? 8.814 -8.909 9.083 1.00 90.81 109 ALA A CA 1
ATOM 845 C C . ALA A 1 109 ? 8.311 -10.352 8.879 1.00 90.81 109 ALA A C 1
ATOM 847 O O . ALA A 1 109 ? 8.934 -11.283 9.406 1.00 90.81 109 ALA A O 1
ATOM 848 N N . PRO A 1 110 ? 7.189 -10.553 8.167 1.00 92.00 110 PRO A N 1
ATOM 849 C CA . PRO A 1 110 ? 6.704 -11.890 7.853 1.00 92.00 110 PRO A CA 1
ATOM 850 C C . PRO A 1 110 ? 7.702 -12.631 6.958 1.00 92.00 110 PRO A C 1
ATOM 852 O O . PRO A 1 110 ? 8.564 -12.019 6.327 1.00 92.00 110 PRO A O 1
ATOM 855 N N . GLU A 1 111 ? 7.585 -13.954 6.884 1.00 90.06 111 GLU A N 1
ATOM 856 C CA . GLU A 1 111 ? 8.299 -14.686 5.838 1.00 90.06 111 GLU A CA 1
ATOM 857 C C . GLU A 1 111 ? 7.689 -14.312 4.477 1.00 90.06 111 GLU A C 1
ATOM 859 O O . GLU A 1 111 ? 6.459 -14.252 4.373 1.00 90.06 111 GLU A O 1
ATOM 864 N N . PRO A 1 112 ? 8.498 -14.041 3.437 1.00 86.88 112 PRO A N 1
ATOM 865 C CA . PRO A 1 112 ? 7.971 -13.819 2.102 1.00 86.88 112 PRO A CA 1
ATOM 866 C C . PRO A 1 112 ? 7.123 -15.000 1.612 1.00 86.88 112 PRO A C 1
ATOM 868 O O . PRO A 1 112 ? 7.427 -16.149 1.947 1.00 86.88 112 PRO A O 1
ATOM 871 N N . PRO A 1 113 ? 6.098 -14.745 0.779 1.00 84.75 113 PRO A N 1
ATOM 872 C CA . PRO A 1 113 ? 5.275 -15.808 0.223 1.00 84.75 113 PRO A CA 1
ATOM 873 C C . PRO A 1 113 ? 6.125 -16.866 -0.500 1.00 84.75 113 PRO A C 1
ATOM 875 O O . PRO A 1 113 ? 7.040 -16.504 -1.248 1.00 84.75 113 PRO A O 1
ATOM 878 N N . PRO A 1 114 ? 5.832 -18.164 -0.317 1.00 85.19 114 PRO A N 1
ATOM 879 C CA . PRO A 1 114 ? 6.551 -19.223 -1.011 1.00 85.19 114 PRO A CA 1
ATOM 880 C C . PRO A 1 114 ? 6.257 -19.202 -2.519 1.00 85.19 114 PRO A C 1
ATOM 882 O O . PRO A 1 114 ? 5.207 -18.734 -2.957 1.00 85.19 114 PRO A O 1
ATOM 885 N N . GLY A 1 115 ? 7.178 -19.752 -3.317 1.00 84.56 115 GLY A N 1
ATOM 886 C CA . GLY A 1 115 ? 6.981 -19.947 -4.761 1.00 84.56 115 GLY A CA 1
ATOM 887 C C . GLY A 1 115 ? 7.156 -18.695 -5.626 1.00 84.56 115 GLY A C 1
ATOM 888 O O . GLY A 1 115 ? 6.817 -18.724 -6.806 1.00 84.56 115 GLY A O 1
ATOM 889 N N . LEU A 1 116 ? 7.679 -17.599 -5.071 1.00 84.50 116 LEU A N 1
ATOM 890 C CA . LEU A 1 116 ? 8.083 -16.437 -5.862 1.00 84.50 116 LEU A CA 1
ATOM 891 C C . LEU A 1 116 ? 9.417 -16.719 -6.567 1.00 84.50 116 LEU A C 1
ATOM 893 O O . LEU A 1 116 ? 10.350 -17.220 -5.943 1.00 84.50 116 LEU A O 1
ATOM 897 N N . LEU A 1 117 ? 9.500 -16.371 -7.855 1.00 84.38 117 LEU A N 1
ATOM 898 C CA . LEU A 1 117 ? 10.731 -16.487 -8.648 1.00 84.38 117 LEU A CA 1
ATOM 899 C C . LEU A 1 117 ? 11.845 -15.588 -8.097 1.00 84.38 117 LEU A C 1
ATOM 901 O O . LEU A 1 117 ? 12.997 -16.002 -8.016 1.00 84.38 117 LEU A O 1
ATOM 905 N N . GLU A 1 118 ? 11.482 -14.380 -7.664 1.00 87.31 118 GLU A N 1
ATOM 906 C CA . GLU A 1 118 ? 12.382 -13.446 -6.997 1.00 87.31 118 GLU A CA 1
ATOM 907 C C . GLU A 1 118 ? 11.890 -13.141 -5.584 1.00 87.31 118 GLU A C 1
ATOM 909 O O . GLU A 1 118 ? 10.695 -12.951 -5.337 1.00 87.31 118 GLU A O 1
ATOM 914 N N . ARG A 1 119 ? 12.827 -13.074 -4.631 1.00 90.50 119 ARG A N 1
ATOM 915 C CA . ARG A 1 119 ? 12.498 -12.744 -3.243 1.00 90.50 119 ARG A CA 1
ATOM 916 C C . ARG A 1 119 ? 12.177 -11.244 -3.132 1.00 90.50 119 ARG A C 1
ATOM 918 O O . ARG A 1 119 ? 13.073 -10.435 -3.404 1.00 90.50 119 ARG A O 1
ATOM 925 N N . PRO A 1 120 ? 10.967 -10.868 -2.678 1.00 94.25 120 PRO A N 1
ATOM 926 C CA . PRO A 1 120 ? 10.571 -9.471 -2.576 1.00 94.25 120 PRO A CA 1
ATOM 927 C C . PRO A 1 120 ? 11.354 -8.757 -1.474 1.00 94.25 120 PRO A C 1
ATOM 929 O O . PRO A 1 120 ? 11.876 -9.378 -0.539 1.00 94.25 120 PRO A O 1
ATOM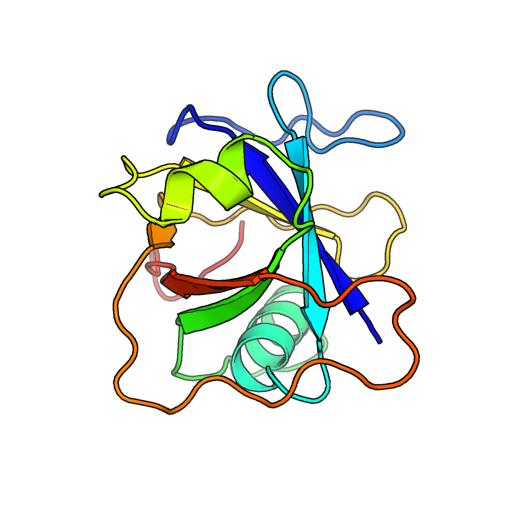 932 N N . VAL A 1 121 ? 11.390 -7.432 -1.563 1.00 93.69 121 VAL A N 1
ATOM 933 C CA . VAL A 1 121 ? 11.869 -6.573 -0.479 1.00 93.69 121 VAL A CA 1
ATOM 934 C C . VAL A 1 121 ? 10.682 -6.247 0.419 1.00 93.69 121 VAL A C 1
ATOM 936 O O . VAL A 1 121 ? 9.689 -5.692 -0.039 1.00 93.69 121 VAL A O 1
ATOM 939 N N . LEU A 1 122 ? 10.764 -6.602 1.701 1.00 94.38 122 LEU A N 1
ATOM 940 C CA . LEU A 1 122 ? 9.698 -6.301 2.654 1.00 94.38 122 LEU A CA 1
ATOM 941 C C . LEU A 1 122 ? 9.827 -4.855 3.131 1.00 94.38 122 LEU A C 1
ATOM 943 O O . LEU A 1 122 ? 10.681 -4.545 3.962 1.00 94.38 122 LEU A O 1
ATOM 947 N N . VAL A 1 123 ? 8.968 -3.982 2.606 1.00 94.44 123 VAL A N 1
ATOM 948 C CA . VAL A 1 123 ? 8.968 -2.550 2.918 1.00 94.44 123 VAL A CA 1
ATOM 949 C C . VAL A 1 123 ? 7.914 -2.272 3.992 1.00 94.44 123 VAL A C 1
ATOM 951 O O . VAL A 1 123 ? 6.722 -2.454 3.739 1.00 94.44 123 VAL A O 1
ATOM 954 N N . PRO A 1 124 ? 8.305 -1.849 5.203 1.00 95.44 124 PRO A N 1
ATOM 955 C CA . PRO A 1 124 ? 7.350 -1.495 6.242 1.00 95.44 124 PRO A CA 1
ATOM 956 C C . PRO A 1 124 ? 6.706 -0.138 5.950 1.00 95.44 124 PRO A C 1
ATOM 958 O O . PRO A 1 124 ? 7.387 0.885 5.928 1.00 95.44 124 PRO A O 1
ATOM 961 N N . ILE A 1 125 ? 5.388 -0.117 5.782 1.00 95.25 125 ILE A N 1
ATOM 962 C CA . ILE A 1 125 ? 4.605 1.085 5.490 1.00 95.25 125 ILE A CA 1
ATOM 963 C C . ILE A 1 125 ? 3.692 1.387 6.671 1.00 95.25 125 ILE A C 1
ATOM 965 O O . ILE A 1 125 ? 3.045 0.493 7.217 1.00 95.25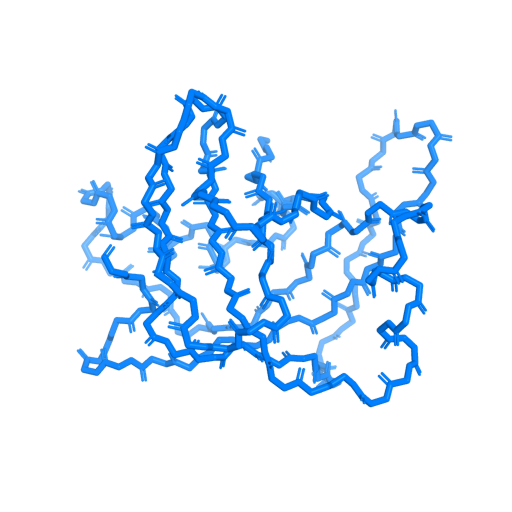 125 ILE A O 1
ATOM 969 N N . ARG A 1 126 ? 3.600 2.663 7.048 1.00 95.50 126 ARG A N 1
ATOM 970 C CA . ARG A 1 126 ? 2.585 3.166 7.977 1.00 95.50 126 ARG A CA 1
ATOM 971 C C . ARG A 1 126 ? 1.699 4.193 7.294 1.00 95.50 126 ARG A C 1
ATOM 973 O O . ARG A 1 126 ? 2.185 5.179 6.742 1.00 95.50 126 ARG A O 1
ATOM 980 N N . LEU A 1 127 ? 0.395 3.972 7.413 1.00 95.69 127 LEU A N 1
ATOM 981 C CA . LEU A 1 127 ? -0.645 4.919 7.041 1.00 95.69 127 LEU A CA 1
ATOM 982 C C . LEU A 1 127 ? -1.132 5.685 8.274 1.00 95.69 127 LEU A C 1
ATOM 984 O O . LEU A 1 127 ? -1.059 5.203 9.412 1.00 95.69 127 LEU A O 1
ATOM 988 N N . THR A 1 128 ? -1.658 6.882 8.044 1.00 93.62 128 THR A N 1
ATOM 989 C CA . THR A 1 128 ? -2.284 7.714 9.076 1.00 93.62 128 THR A CA 1
ATOM 990 C C . THR A 1 128 ? -3.762 7.873 8.767 1.00 93.62 128 THR A C 1
ATOM 992 O O . THR A 1 128 ? -4.140 8.168 7.635 1.00 93.62 128 THR A O 1
ATOM 995 N N . THR A 1 129 ? -4.604 7.680 9.778 1.00 90.69 129 THR A N 1
ATOM 996 C CA . THR A 1 129 ? -6.045 7.869 9.631 1.00 90.69 129 THR A CA 1
ATOM 997 C C . THR A 1 129 ? -6.393 9.347 9.499 1.00 90.69 129 THR A C 1
ATOM 999 O O . THR A 1 129 ? -5.758 10.218 10.092 1.00 90.69 129 THR A O 1
ATOM 1002 N N . ARG A 1 130 ? -7.455 9.630 8.749 1.00 91.44 130 ARG A N 1
ATOM 1003 C CA . ARG A 1 130 ? -8.126 10.928 8.718 1.00 91.44 130 ARG A CA 1
ATOM 1004 C C . ARG A 1 130 ? -9.591 10.700 9.060 1.00 91.44 130 ARG A C 1
ATOM 1006 O O . ARG A 1 130 ? -10.241 9.858 8.450 1.00 91.44 130 ARG A O 1
ATOM 1013 N N . SER A 1 131 ? -10.085 11.388 10.090 1.00 87.19 131 SER A N 1
ATOM 1014 C CA . SER A 1 131 ? -11.452 11.203 10.607 1.00 87.19 131 SER A CA 1
ATOM 1015 C C . SER A 1 131 ? -11.805 9.728 10.883 1.00 87.19 131 SER A C 1
ATOM 1017 O O . SER A 1 131 ? -12.897 9.269 10.566 1.00 87.19 131 SER A O 1
ATOM 1019 N N . GLY A 1 132 ? -10.850 8.962 11.424 1.00 84.00 132 GLY A N 1
ATOM 1020 C CA . GLY A 1 132 ? -11.027 7.542 11.759 1.00 84.00 132 GLY A CA 1
ATOM 1021 C C . GLY A 1 132 ? -10.922 6.556 10.588 1.00 84.00 132 GLY A C 1
ATOM 1022 O O . GLY A 1 132 ? -11.056 5.357 10.811 1.00 84.00 132 GLY A O 1
ATOM 1023 N N . ARG A 1 133 ? -10.651 7.014 9.359 1.00 86.44 133 ARG A N 1
ATOM 1024 C CA . ARG A 1 133 ? -10.561 6.163 8.159 1.00 86.44 133 ARG A CA 1
ATOM 1025 C C . ARG A 1 133 ? -9.166 6.204 7.538 1.00 86.44 133 ARG A C 1
ATOM 1027 O O . ARG A 1 133 ? -8.495 7.231 7.596 1.00 86.44 133 ARG A O 1
ATOM 1034 N N . LEU A 1 134 ? -8.738 5.096 6.929 1.00 90.81 134 LEU A N 1
ATOM 1035 C CA . LEU A 1 134 ? -7.479 5.023 6.172 1.00 90.81 134 LEU A CA 1
ATOM 1036 C C . LEU A 1 134 ? -7.647 5.347 4.692 1.00 90.81 134 LEU A C 1
ATOM 1038 O O . LEU A 1 134 ? -6.785 6.013 4.130 1.00 90.81 134 LEU A O 1
ATOM 1042 N N . PHE A 1 135 ? -8.754 4.911 4.093 1.00 92.31 135 PHE A N 1
ATOM 1043 C CA . PHE A 1 135 ? -8.967 4.968 2.652 1.00 92.31 135 PHE A CA 1
ATOM 1044 C C . PHE A 1 135 ? -10.175 5.822 2.273 1.00 92.31 135 PHE A C 1
ATOM 1046 O O . PHE A 1 135 ? -11.228 5.741 2.932 1.00 92.31 135 PHE A O 1
ATOM 1053 N N . LEU A 1 136 ? -9.995 6.605 1.208 1.00 86.94 136 LEU A N 1
ATOM 1054 C CA . LEU A 1 136 ? -11.012 7.429 0.554 1.00 86.94 136 LEU A CA 1
ATOM 1055 C C . LEU A 1 136 ? -12.167 6.581 0.041 1.00 86.94 136 LEU A C 1
ATOM 1057 O O . LEU A 1 136 ? -11.949 5.461 -0.460 1.00 86.94 136 LEU A O 1
#